Protein AF-A0A5F9CTH7-F1 (afdb_monomer)

pLDDT: mean 71.23, std 17.89, range [34.5, 96.62]

Nearest PDB structures (foldseek):
  1b5f-assembly1_B  TM=6.717E-01  e=3.510E-04  Cynara cardunculus

Radius of gyration: 16.61 Å; Cα contacts (8 Å, |Δi|>4): 57; chains: 1; bounding box: 33×35×48 Å

Secondary structure (DSSP, 8-state):
-EEGGGGGGSPPP------TT-----------------S----EEPPS--------TT-S-----HHHHTTEEEEEETTTTEEEEEE--

InterPro domains:
  IPR001461 Aspartic peptidase A1 [PTHR47966] (40-86)
  IPR021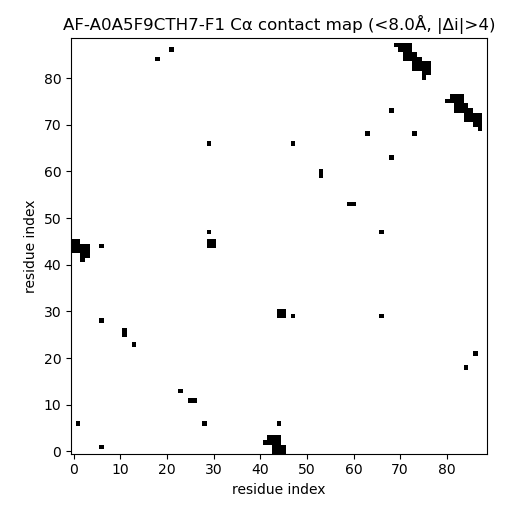109 Aspartic peptidase domain superfamily [G3DSA:2.40.70.10] (2-89)
  IPR021109 Aspartic peptidase domain superfamily [SSF50630] (41-88)
  IPR033121 Peptidase family A1 domain [PF00026] (39-87)
  IPR033121 Peptidase family A1 domain [PS51767] (1-86)

Solvent-accessible surface area (backbone atoms only — not comparable to full-atom values): 6533 Å² total; per-residue (Å²): 128,45,57,49,84,58,58,83,76,58,81,83,85,78,80,88,70,84,64,92,89,75,73,91,80,77,82,83,77,72,78,77,85,77,84,81,75,98,59,94,70,76,61,61,39,66,75,90,72,84,91,77,91,69,95,49,100,84,52,91,82,83,86,82,48,68,78,51,52,70,55,28,44,73,44,79,40,76,91,77,75,45,77,48,79,43,78,46,133

Sequence (89 aa):
STPCLTLSSLSTVSSVLRPPCLHPIGKTALGQPQGGSTHQEDDDCLSGFDGMNLDTSYGELWILGDVFIRQYFTVFDRANNQVGLAAAA

Foldseek 3Di:
DDQPVCLVVDDDDDDPPDDPPDDDPDRDQPQDPPDDDDDPDSSDGDDPDDDDDDPDP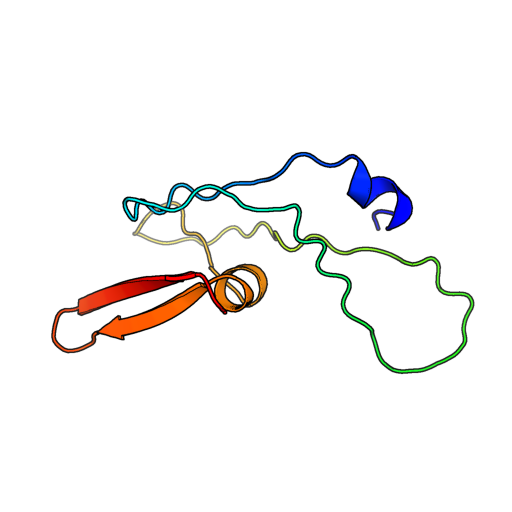VPDDDDCDPVNCVQWPWDQDPVVRDIDTDGDD

Mean predicted aligned error: 11.9 Å

Structure (mmCIF, N/CA/C/O backbone):
data_AF-A0A5F9CTH7-F1
#
_entry.id   AF-A0A5F9CTH7-F1
#
loop_
_atom_site.group_PDB
_atom_site.id
_atom_site.type_symbol
_atom_site.label_atom_id
_atom_site.label_alt_id
_atom_site.label_comp_id
_atom_site.label_asym_id
_atom_site.label_entity_id
_atom_site.label_seq_id
_atom_site.pdbx_PDB_ins_code
_atom_site.Cartn_x
_atom_site.Cartn_y
_atom_site.Cartn_z
_atom_site.occupancy
_atom_site.B_iso_or_equiv
_atom_site.auth_seq_id
_atom_site.auth_comp_id
_atom_site.auth_asym_id
_atom_site.auth_atom_id
_atom_site.pdbx_PDB_model_num
ATOM 1 N N . SER A 1 1 ? 13.063 2.013 -19.319 1.00 55.12 1 SER A N 1
ATOM 2 C CA . SER A 1 1 ? 12.792 0.611 -19.640 1.00 55.12 1 SER A CA 1
ATOM 3 C C . SER A 1 1 ? 13.811 -0.302 -19.020 1.00 55.12 1 SER A C 1
ATOM 5 O O . SER A 1 1 ? 14.997 -0.158 -19.298 1.00 55.12 1 SER A O 1
ATOM 7 N N . THR A 1 2 ? 13.357 -1.181 -18.130 1.00 62.03 2 THR A N 1
ATOM 8 C CA . THR A 1 2 ? 14.154 -2.297 -17.609 1.00 62.03 2 THR A CA 1
ATOM 9 C C . THR A 1 2 ? 13.673 -3.576 -18.286 1.00 62.03 2 THR A C 1
ATOM 11 O O . THR A 1 2 ? 12.487 -3.881 -18.165 1.00 62.03 2 THR A O 1
ATOM 14 N N . PRO A 1 3 ? 14.550 -4.342 -18.957 1.00 71.25 3 PRO A N 1
ATOM 15 C CA . PRO A 1 3 ? 14.138 -5.584 -19.600 1.00 71.25 3 PRO A CA 1
ATOM 16 C C . PRO A 1 3 ? 13.677 -6.587 -18.537 1.00 71.25 3 PRO A C 1
ATOM 18 O O . PRO A 1 3 ? 14.404 -6.840 -17.564 1.00 71.25 3 PRO A O 1
ATOM 21 N N . CYS A 1 4 ? 12.498 -7.191 -18.722 1.00 68.00 4 CYS A N 1
ATOM 22 C CA . CYS A 1 4 ? 11.894 -8.100 -17.739 1.00 68.00 4 CYS A CA 1
ATOM 23 C C . CYS A 1 4 ? 12.796 -9.285 -17.341 1.00 68.00 4 CYS A C 1
ATOM 25 O O . CYS A 1 4 ? 12.723 -9.769 -16.211 1.00 68.00 4 CYS A O 1
ATOM 27 N N . LEU A 1 5 ? 13.724 -9.702 -18.209 1.00 62.72 5 LEU A N 1
ATOM 28 C CA . LEU A 1 5 ? 14.714 -10.753 -17.927 1.00 62.72 5 LEU A CA 1
ATOM 29 C C . LEU A 1 5 ? 15.608 -10.441 -16.710 1.00 62.72 5 LEU A C 1
ATOM 31 O O . LEU A 1 5 ? 16.038 -11.352 -16.001 1.00 62.72 5 LEU A O 1
ATOM 35 N N . THR A 1 6 ? 15.857 -9.159 -16.427 1.00 68.12 6 THR A N 1
ATOM 36 C CA . THR A 1 6 ? 16.714 -8.728 -15.306 1.00 68.12 6 THR A CA 1
ATOM 37 C C . THR A 1 6 ? 15.981 -8.645 -13.965 1.00 68.12 6 THR A C 1
ATOM 39 O O . THR A 1 6 ? 16.622 -8.571 -12.916 1.00 68.12 6 THR A O 1
ATOM 42 N N . LEU A 1 7 ? 14.646 -8.739 -13.971 1.00 67.62 7 LEU A N 1
ATOM 43 C CA . LEU A 1 7 ? 13.804 -8.622 -12.777 1.00 67.62 7 LEU A CA 1
ATOM 44 C C . LEU A 1 7 ? 14.083 -9.723 -11.743 1.00 67.62 7 LEU A C 1
ATOM 46 O O . LEU A 1 7 ? 14.025 -9.487 -10.540 1.00 67.62 7 LEU A O 1
ATOM 50 N N . SER A 1 8 ? 14.451 -10.916 -12.213 1.00 69.94 8 SER A N 1
ATOM 51 C CA . SER A 1 8 ? 14.782 -12.072 -11.370 1.00 69.94 8 SER A CA 1
ATOM 52 C C . SER A 1 8 ? 16.014 -11.869 -10.474 1.00 69.94 8 SER A C 1
ATOM 54 O O . SER A 1 8 ? 16.163 -12.578 -9.477 1.00 69.94 8 SER A O 1
ATOM 56 N N . SER A 1 9 ? 16.870 -10.896 -10.807 1.00 79.06 9 SER A N 1
ATOM 57 C CA . SER A 1 9 ? 18.092 -10.562 -10.070 1.00 79.06 9 SER A CA 1
ATOM 58 C C . SER A 1 9 ? 17.923 -9.378 -9.108 1.00 79.06 9 SER A C 1
ATOM 60 O O . SER A 1 9 ? 18.886 -9.022 -8.426 1.00 79.06 9 SER A O 1
ATOM 62 N N . LEU A 1 10 ? 16.748 -8.739 -9.059 1.00 77.19 10 LEU A N 1
ATOM 63 C CA . LEU A 1 10 ? 16.525 -7.587 -8.186 1.00 77.19 10 LEU A CA 1
ATOM 64 C C . LEU A 1 10 ? 16.314 -8.006 -6.726 1.00 77.19 10 LEU A C 1
ATOM 66 O O . LEU A 1 10 ? 15.740 -9.053 -6.421 1.00 77.19 10 LEU A O 1
ATOM 70 N N . SER A 1 11 ? 16.767 -7.146 -5.816 1.00 77.00 11 SER A N 1
ATOM 71 C CA . SER A 1 11 ? 16.540 -7.291 -4.379 1.00 77.00 11 SER A CA 1
ATOM 72 C C . SER A 1 11 ? 15.074 -7.047 -4.016 1.00 77.00 11 SER A C 1
ATOM 74 O O . SER A 1 11 ? 14.432 -6.146 -4.556 1.00 77.00 11 SER A O 1
ATOM 76 N N . THR A 1 12 ? 14.558 -7.799 -3.042 1.00 74.06 12 THR A N 1
ATOM 77 C CA . THR A 1 12 ? 13.221 -7.571 -2.478 1.00 74.06 12 THR A CA 1
ATOM 78 C C . THR A 1 12 ? 13.194 -6.275 -1.668 1.00 74.06 12 THR A C 1
ATOM 80 O O . THR A 1 12 ? 13.996 -6.097 -0.751 1.00 74.06 12 THR A O 1
ATOM 83 N N . VAL A 1 13 ? 12.235 -5.397 -1.961 1.00 72.81 13 VAL A N 1
ATOM 84 C CA . VAL A 1 13 ? 11.933 -4.214 -1.144 1.00 72.81 13 VAL A CA 1
ATOM 85 C C . VAL A 1 13 ? 10.843 -4.581 -0.138 1.00 72.81 13 VAL A C 1
ATOM 87 O O . VAL A 1 13 ? 9.831 -5.168 -0.510 1.00 72.81 13 VAL A O 1
ATOM 90 N N . SER A 1 14 ? 11.038 -4.237 1.136 1.00 67.19 14 SER A N 1
ATOM 91 C CA . SER A 1 14 ? 10.045 -4.452 2.193 1.00 67.19 14 SER A CA 1
ATOM 92 C C . SER A 1 14 ? 9.682 -3.122 2.835 1.00 67.19 14 SER A C 1
ATOM 94 O O . SER A 1 14 ? 10.555 -2.415 3.336 1.00 67.19 14 SER A O 1
ATOM 96 N N . SER A 1 15 ? 8.394 -2.793 2.873 1.00 63.88 15 SER A N 1
ATOM 97 C CA . SER A 1 15 ? 7.897 -1.662 3.659 1.00 63.88 15 SER A CA 1
ATOM 98 C C . SER A 1 15 ? 7.845 -2.052 5.137 1.00 63.88 15 SER A C 1
ATOM 100 O O . SER A 1 15 ? 7.286 -3.092 5.481 1.00 63.88 15 SER A O 1
ATOM 102 N N . VAL A 1 16 ? 8.384 -1.218 6.031 1.00 63.69 16 VAL A N 1
ATOM 103 C CA . VAL A 1 16 ? 8.236 -1.390 7.491 1.00 63.69 16 VAL A CA 1
ATOM 104 C C . VAL A 1 16 ? 6.925 -0.739 7.941 1.00 63.69 16 VAL A C 1
ATOM 106 O O . VAL A 1 16 ? 6.891 0.158 8.778 1.00 63.69 16 VAL A O 1
ATOM 109 N N . LEU A 1 17 ? 5.813 -1.179 7.357 1.00 63.31 17 LEU A N 1
ATOM 110 C CA . LEU A 1 17 ? 4.529 -1.055 8.033 1.00 63.31 17 LEU A CA 1
ATOM 111 C C . LEU A 1 17 ? 4.576 -2.158 9.079 1.00 63.31 17 LEU A C 1
ATOM 113 O O . LEU A 1 17 ? 4.865 -3.303 8.746 1.00 63.31 17 LEU A O 1
ATOM 117 N N . ARG A 1 18 ? 4.415 -1.824 10.354 1.00 46.31 18 ARG A N 1
ATOM 118 C CA . ARG A 1 18 ? 4.657 -2.758 11.456 1.00 46.31 18 ARG A CA 1
ATOM 119 C C . ARG A 1 18 ? 3.351 -3.426 11.925 1.00 46.31 18 ARG A C 1
ATOM 121 O O . ARG A 1 18 ? 2.896 -3.082 13.012 1.00 46.31 18 ARG A O 1
ATOM 128 N N . PRO A 1 19 ? 2.749 -4.396 11.203 1.00 49.56 19 PRO A N 1
ATOM 129 C CA . PRO A 1 19 ? 1.970 -5.444 11.844 1.00 49.56 19 PRO A CA 1
ATOM 130 C C . PRO A 1 19 ? 2.935 -6.479 12.435 1.00 49.56 19 PRO A C 1
ATOM 132 O O . PRO A 1 19 ? 3.895 -6.875 11.764 1.00 49.56 19 PRO A O 1
ATOM 135 N N . PRO A 1 20 ? 2.724 -6.959 13.669 1.00 47.97 20 PRO A N 1
ATOM 136 C CA . PR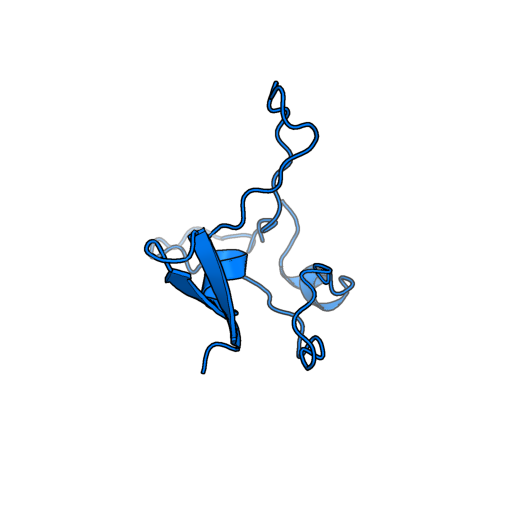O A 1 20 ? 3.384 -8.183 14.092 1.00 47.97 20 PRO A CA 1
ATOM 137 C C . PRO A 1 20 ? 2.921 -9.308 13.147 1.00 47.97 20 PRO A C 1
ATOM 139 O O . PRO A 1 20 ? 1.729 -9.423 12.879 1.00 47.97 20 PRO A O 1
ATOM 142 N N . CYS A 1 21 ? 3.864 -10.117 12.650 1.00 42.44 21 CYS A N 1
ATOM 143 C CA . CYS A 1 21 ? 3.652 -11.351 11.867 1.00 42.44 21 CYS A CA 1
ATOM 144 C C . CYS A 1 21 ? 3.678 -11.290 10.323 1.00 42.44 21 CYS A C 1
ATOM 146 O O . CYS A 1 21 ? 3.270 -12.269 9.700 1.00 42.44 21 CYS A O 1
ATOM 148 N N . LEU A 1 22 ? 4.221 -10.254 9.674 1.00 42.56 22 LEU A N 1
ATOM 149 C CA . LEU A 1 22 ? 4.521 -10.333 8.233 1.00 42.56 22 LEU A CA 1
ATOM 150 C C . LEU A 1 22 ? 5.999 -10.660 7.994 1.00 42.56 22 LEU A C 1
ATOM 152 O O . LEU A 1 22 ? 6.876 -9.819 8.167 1.00 42.56 22 LEU A O 1
ATOM 156 N N . HIS A 1 23 ? 6.269 -11.898 7.583 1.00 41.72 23 HIS A N 1
ATOM 157 C CA . HIS A 1 23 ? 7.511 -12.231 6.891 1.00 41.72 23 HIS A CA 1
ATOM 158 C C . HIS A 1 23 ? 7.323 -11.865 5.412 1.00 41.72 23 HIS A C 1
ATOM 160 O O . HIS A 1 23 ? 6.301 -12.255 4.845 1.00 41.72 23 HIS A O 1
ATOM 166 N N . PRO A 1 24 ? 8.250 -11.141 4.763 1.00 45.16 24 PRO A N 1
ATOM 167 C CA . PRO A 1 24 ? 8.159 -10.900 3.328 1.00 45.16 24 PRO A CA 1
ATOM 168 C C . PRO A 1 24 ? 8.282 -12.238 2.584 1.00 45.16 24 PRO A C 1
ATOM 170 O O . PRO A 1 24 ? 9.367 -12.813 2.488 1.00 45.16 24 PRO A O 1
ATOM 173 N N . ILE A 1 25 ? 7.156 -12.761 2.090 1.00 42.41 25 ILE A N 1
ATOM 174 C CA . ILE A 1 25 ? 7.117 -13.946 1.232 1.00 42.41 25 ILE A CA 1
ATOM 175 C C . ILE A 1 25 ? 7.137 -13.467 -0.218 1.00 42.41 25 ILE A C 1
ATOM 177 O O . ILE A 1 25 ? 6.143 -12.967 -0.729 1.00 42.41 25 ILE A O 1
ATOM 181 N N . GLY A 1 26 ? 8.266 -13.688 -0.887 1.00 43.03 26 GLY A N 1
ATOM 182 C CA . GLY A 1 26 ? 8.330 -13.708 -2.346 1.00 43.03 26 GLY A CA 1
ATOM 183 C C . GLY A 1 26 ? 8.647 -12.379 -3.034 1.00 43.03 26 GLY A C 1
ATOM 184 O O . GLY A 1 26 ? 8.427 -11.284 -2.534 1.00 43.03 26 GLY A O 1
ATOM 185 N N . LYS A 1 27 ? 9.227 -12.529 -4.222 1.00 45.00 27 LYS A N 1
ATOM 186 C CA . LYS A 1 27 ? 9.519 -11.478 -5.195 1.00 45.00 27 LYS A CA 1
ATOM 187 C C . LYS A 1 27 ? 8.295 -11.294 -6.092 1.00 45.00 27 LYS A C 1
ATOM 189 O O . LYS A 1 27 ? 8.054 -12.128 -6.961 1.00 45.00 27 LYS A O 1
ATOM 194 N N . THR A 1 28 ? 7.516 -10.240 -5.862 1.00 46.91 28 THR A N 1
ATOM 195 C CA . THR A 1 28 ? 6.346 -9.918 -6.692 1.00 46.91 28 THR A CA 1
ATOM 196 C C . THR A 1 28 ? 6.784 -9.029 -7.852 1.00 46.91 28 THR A C 1
ATOM 198 O O . THR A 1 28 ? 6.963 -7.823 -7.709 1.00 46.91 28 THR A O 1
ATOM 201 N N . ALA A 1 29 ? 6.993 -9.652 -9.008 1.00 47.25 29 ALA A N 1
ATOM 202 C CA . ALA A 1 29 ? 7.111 -8.977 -10.290 1.00 47.25 29 ALA A CA 1
ATOM 203 C C . ALA A 1 29 ? 5.706 -8.609 -10.786 1.00 47.25 29 ALA A C 1
ATOM 205 O O . ALA A 1 29 ? 4.920 -9.500 -11.105 1.00 47.25 29 ALA A O 1
ATOM 206 N N . LEU A 1 30 ? 5.374 -7.319 -10.865 1.00 46.53 30 LEU A N 1
ATOM 207 C CA . LEU A 1 30 ? 4.158 -6.883 -11.551 1.00 46.53 30 LEU A CA 1
ATOM 208 C C . LEU A 1 30 ? 4.443 -6.728 -13.043 1.00 46.53 30 LEU A C 1
ATOM 210 O O . LEU A 1 30 ? 4.748 -5.645 -13.527 1.00 46.53 30 LEU A O 1
ATOM 214 N N . GLY A 1 31 ? 4.342 -7.839 -13.769 1.00 41.09 31 GLY A N 1
ATOM 215 C CA . GLY A 1 31 ? 4.100 -7.797 -15.206 1.00 41.09 31 GLY A CA 1
ATOM 216 C C . GLY A 1 31 ? 2.623 -7.492 -15.426 1.00 41.09 31 GLY A C 1
ATOM 217 O O . GLY A 1 31 ? 1.762 -8.284 -15.041 1.00 41.09 31 GLY A O 1
ATOM 218 N N . GLN A 1 32 ? 2.309 -6.331 -15.988 1.00 45.56 32 GLN A N 1
ATOM 219 C CA . GLN A 1 32 ? 0.953 -6.013 -16.414 1.00 45.56 32 GLN A CA 1
ATOM 220 C C . GLN A 1 32 ? 0.797 -6.533 -17.851 1.00 45.56 32 GLN A C 1
ATOM 222 O O . GLN A 1 32 ? 1.482 -6.009 -18.726 1.00 45.56 32 GLN A O 1
ATOM 227 N N . PRO A 1 33 ? -0.045 -7.549 -18.136 1.00 44.41 33 PRO A N 1
ATOM 228 C CA . PRO A 1 33 ? -0.307 -7.935 -19.514 1.00 44.41 33 PRO A CA 1
ATOM 229 C C . PRO A 1 33 ? -1.143 -6.822 -20.151 1.00 44.41 33 PRO A C 1
ATOM 231 O O . PRO A 1 33 ? -2.347 -6.715 -19.911 1.00 44.41 33 PRO A O 1
ATOM 234 N N . GLN A 1 34 ? -0.495 -5.947 -20.917 1.00 45.44 34 GLN A N 1
ATOM 235 C CA . GLN A 1 34 ? -1.199 -5.036 -21.811 1.00 45.44 34 GLN A CA 1
ATOM 236 C C . GLN A 1 34 ? -1.840 -5.907 -22.895 1.00 45.44 34 GLN A C 1
ATOM 238 O O . GLN A 1 34 ? -1.165 -6.546 -23.696 1.00 45.44 34 GLN A O 1
ATOM 243 N N . GLY A 1 35 ? -3.165 -6.018 -22.868 1.00 54.88 35 GLY A N 1
ATOM 244 C CA . GLY A 1 35 ? -3.897 -6.754 -23.885 1.00 54.88 35 GLY A CA 1
ATOM 245 C C . GLY A 1 35 ? -3.824 -6.042 -25.235 1.00 54.88 35 GLY A C 1
ATOM 246 O O . GLY A 1 35 ? -4.516 -5.050 -25.432 1.00 54.88 35 GLY A O 1
ATOM 247 N N . GLY A 1 36 ? -3.070 -6.623 -26.172 1.00 46.69 36 GLY A N 1
ATOM 248 C CA . GLY A 1 36 ? -3.356 -6.581 -27.607 1.00 46.69 36 GLY A CA 1
ATOM 249 C C . GLY A 1 36 ? -2.623 -5.525 -28.438 1.00 46.69 36 GLY A C 1
ATOM 250 O O . GLY A 1 36 ? -3.122 -4.429 -28.655 1.00 46.69 36 GLY A O 1
ATOM 251 N N . SER A 1 37 ? -1.522 -5.914 -29.073 1.00 34.50 37 SER A N 1
ATOM 252 C CA . SER A 1 37 ? -1.412 -6.115 -30.530 1.00 34.50 37 SER A CA 1
ATOM 253 C C . SER A 1 37 ? 0.025 -6.524 -30.847 1.00 34.50 37 SER A C 1
ATOM 255 O O . SER A 1 37 ? 0.967 -5.946 -30.326 1.00 34.50 37 SER A O 1
ATOM 257 N N . THR A 1 38 ? 0.193 -7.551 -31.681 1.00 47.31 38 THR A N 1
ATOM 258 C CA . THR A 1 38 ? 1.489 -8.083 -32.117 1.00 47.31 38 T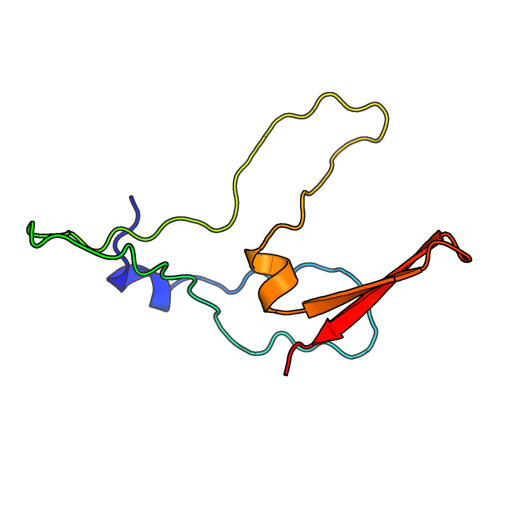HR A CA 1
ATOM 259 C C . THR A 1 38 ? 2.308 -7.023 -32.855 1.00 47.31 38 THR A C 1
ATOM 261 O O . THR A 1 38 ? 2.263 -6.924 -34.080 1.00 47.31 38 THR A O 1
ATOM 264 N N . HIS A 1 39 ? 3.077 -6.253 -32.102 1.00 44.78 39 HIS A N 1
ATOM 265 C CA . HIS A 1 39 ? 4.352 -5.697 -32.519 1.00 44.78 39 HIS A CA 1
ATOM 266 C C . HIS A 1 39 ? 5.422 -6.411 -31.695 1.00 44.78 39 HIS A C 1
ATOM 268 O O . HIS A 1 39 ? 5.115 -6.973 -30.652 1.00 44.78 39 HIS A O 1
ATOM 274 N N . GLN A 1 40 ? 6.645 -6.503 -32.203 1.00 48.53 40 GLN A N 1
ATOM 275 C CA . GLN A 1 40 ? 7.741 -7.155 -31.495 1.00 48.53 40 GLN A CA 1
ATOM 276 C C . GLN A 1 40 ? 8.035 -6.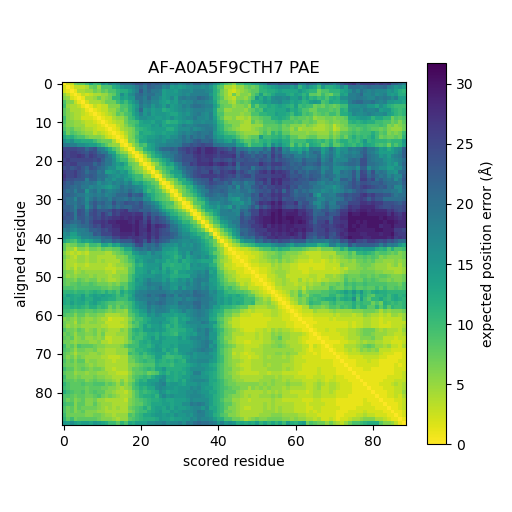348 -30.219 1.00 48.53 40 GLN A C 1
ATOM 278 O O . GLN A 1 40 ? 8.749 -5.353 -30.264 1.00 48.53 40 GLN A O 1
ATOM 283 N N . GLU A 1 41 ? 7.355 -6.717 -29.134 1.00 52.16 41 GLU A N 1
ATOM 284 C CA . GLU A 1 41 ? 7.432 -6.121 -27.807 1.00 52.16 41 GLU A CA 1
ATOM 285 C C . GLU A 1 41 ? 8.740 -6.605 -27.185 1.00 52.16 41 GLU A C 1
ATOM 287 O O . GLU A 1 41 ? 8.867 -7.764 -26.792 1.00 52.16 41 GLU A O 1
ATOM 292 N N . ASP A 1 42 ? 9.745 -5.735 -27.115 1.00 57.09 42 ASP A N 1
ATOM 293 C CA . ASP A 1 42 ? 10.701 -5.865 -26.025 1.00 57.09 42 ASP A CA 1
ATOM 294 C C . ASP A 1 42 ? 9.862 -5.778 -24.738 1.00 57.09 42 ASP A C 1
ATOM 296 O O . ASP A 1 42 ? 9.259 -4.736 -24.475 1.00 57.09 42 ASP A O 1
ATOM 300 N N . ASP A 1 43 ? 9.726 -6.893 -24.005 1.00 67.62 43 ASP A N 1
ATOM 301 C CA . ASP A 1 43 ? 9.003 -6.971 -22.728 1.00 67.62 43 ASP A CA 1
ATOM 302 C C . ASP A 1 43 ? 9.646 -5.997 -21.726 1.00 67.62 43 ASP A C 1
ATOM 304 O O . ASP A 1 43 ? 10.566 -6.333 -20.962 1.00 67.62 43 ASP A O 1
ATOM 308 N N . ASP A 1 44 ? 9.180 -4.755 -21.765 1.00 72.75 44 ASP A N 1
ATOM 309 C CA . ASP A 1 44 ? 9.642 -3.683 -20.910 1.00 72.75 44 ASP A CA 1
ATOM 310 C C . ASP A 1 44 ? 8.867 -3.709 -19.599 1.00 72.75 44 ASP A C 1
ATOM 312 O O . ASP A 1 44 ? 7.672 -3.42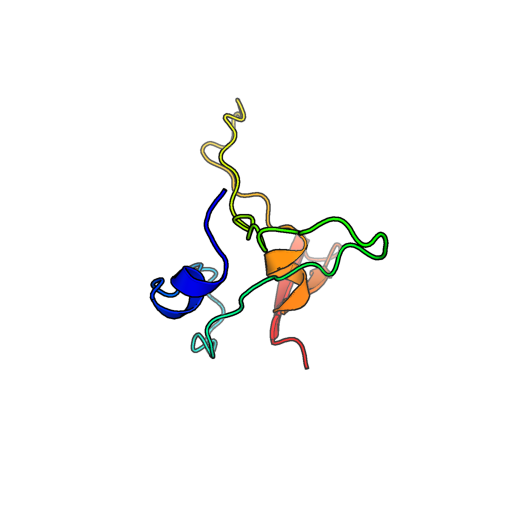1 -19.519 1.00 72.75 44 ASP A O 1
ATOM 316 N N . CYS A 1 45 ? 9.585 -4.039 -18.530 1.00 77.75 45 CYS A N 1
ATOM 317 C CA . CYS A 1 45 ? 9.051 -4.026 -17.183 1.00 77.75 45 CYS A CA 1
ATOM 318 C C . CYS A 1 45 ? 9.109 -2.605 -16.610 1.00 77.75 45 CYS A C 1
ATOM 320 O O . CYS A 1 45 ? 10.133 -1.915 -16.701 1.00 77.75 45 CYS A O 1
ATOM 322 N N . LEU A 1 46 ? 8.016 -2.195 -15.964 1.00 81.00 46 LEU A N 1
ATOM 323 C CA . LEU A 1 46 ? 7.900 -0.930 -15.243 1.00 81.00 46 LEU A CA 1
ATOM 324 C C . LEU A 1 46 ? 8.122 -1.138 -13.740 1.00 81.00 46 LEU A C 1
ATOM 326 O O . LEU A 1 46 ? 7.749 -2.165 -13.172 1.00 81.00 46 LEU A O 1
ATOM 330 N N . SER A 1 47 ? 8.723 -0.142 -13.090 1.00 81.81 47 SER A N 1
ATOM 331 C CA . SER A 1 47 ? 8.828 -0.100 -11.630 1.00 81.81 47 SER A CA 1
ATOM 332 C C . SER A 1 47 ? 7.457 0.174 -11.014 1.00 81.81 47 SER A C 1
ATOM 334 O O . SER A 1 47 ? 6.746 1.069 -11.460 1.00 81.81 47 SER A O 1
ATOM 336 N N . GLY A 1 48 ? 7.117 -0.553 -9.949 1.00 81.69 48 GLY A N 1
ATOM 337 C CA . GLY A 1 48 ? 5.949 -0.254 -9.112 1.00 81.69 48 GLY A CA 1
ATOM 338 C C . GLY A 1 48 ? 6.152 0.924 -8.150 1.00 81.69 48 GLY A C 1
ATOM 339 O O . GLY A 1 48 ? 5.225 1.297 -7.437 1.00 81.69 48 GLY A O 1
ATOM 340 N N . PHE A 1 49 ? 7.362 1.485 -8.105 1.00 84.44 49 PHE A N 1
ATOM 341 C CA . PHE A 1 49 ? 7.698 2.690 -7.354 1.00 84.44 49 PHE A CA 1
ATOM 342 C C . PHE A 1 49 ? 7.887 3.854 -8.311 1.00 84.44 49 PHE A C 1
ATOM 344 O O . PHE A 1 49 ? 8.664 3.742 -9.264 1.00 84.44 49 PHE A O 1
ATOM 351 N N . ASP A 1 50 ? 7.236 4.964 -7.988 1.00 86.94 50 ASP A N 1
ATOM 352 C CA . ASP A 1 50 ? 7.432 6.241 -8.650 1.00 86.94 50 ASP A CA 1
ATOM 353 C C . ASP A 1 50 ? 7.722 7.322 -7.604 1.00 86.94 50 ASP A C 1
ATOM 355 O O . ASP A 1 50 ? 7.148 7.324 -6.510 1.00 86.94 50 ASP A O 1
ATOM 359 N N . GLY A 1 51 ? 8.672 8.195 -7.921 1.00 86.75 51 GLY A N 1
ATOM 360 C CA . GLY A 1 51 ? 9.140 9.247 -7.029 1.00 86.75 51 GLY A CA 1
ATOM 361 C C . GLY A 1 51 ? 8.474 10.564 -7.385 1.00 86.75 51 GLY A C 1
ATOM 362 O O . GLY A 1 51 ? 8.651 11.070 -8.489 1.00 86.75 51 GLY A O 1
ATOM 363 N N . MET A 1 52 ? 7.757 11.158 -6.436 1.00 85.88 52 MET A N 1
ATOM 364 C CA . MET A 1 52 ? 7.125 12.459 -6.634 1.00 85.88 52 MET A CA 1
ATOM 365 C C . MET A 1 52 ? 7.429 13.405 -5.477 1.00 85.88 52 MET A C 1
ATOM 367 O O . MET A 1 52 ? 7.472 12.996 -4.319 1.00 85.88 52 MET A O 1
ATOM 371 N N . ASN A 1 53 ? 7.632 14.683 -5.795 1.00 84.06 53 ASN A N 1
ATOM 372 C CA . ASN A 1 53 ? 7.831 15.718 -4.789 1.00 84.06 53 ASN A CA 1
ATOM 373 C C . ASN A 1 53 ? 6.478 16.350 -4.451 1.00 84.06 53 ASN A C 1
ATOM 375 O O . ASN A 1 53 ? 5.929 17.122 -5.239 1.00 84.06 53 ASN A O 1
ATOM 379 N N . LEU A 1 54 ? 5.930 15.965 -3.303 1.00 83.50 54 LEU A N 1
ATOM 380 C CA . LEU A 1 54 ? 4.708 16.537 -2.760 1.00 83.50 54 LEU A CA 1
ATOM 381 C C . LEU A 1 54 ? 5.075 17.549 -1.678 1.00 83.50 54 LEU A C 1
ATOM 383 O O . LEU A 1 54 ? 5.582 17.173 -0.622 1.00 83.50 54 LEU A O 1
ATOM 387 N N . ASP A 1 55 ? 4.780 18.823 -1.932 1.00 83.25 55 ASP A N 1
ATOM 388 C CA . ASP A 1 55 ? 4.887 19.866 -0.915 1.00 83.25 55 ASP A CA 1
ATOM 389 C C . ASP A 1 55 ? 3.721 19.712 0.067 1.00 83.25 55 ASP A C 1
ATOM 391 O O . ASP A 1 55 ? 2.585 20.111 -0.206 1.00 83.25 55 ASP A O 1
ATOM 395 N N . THR A 1 56 ? 3.976 19.029 1.182 1.00 81.25 56 THR A N 1
ATOM 396 C CA . THR A 1 56 ? 2.975 18.820 2.227 1.00 81.25 56 THR A CA 1
ATOM 397 C C . THR A 1 56 ? 3.495 19.293 3.571 1.00 81.25 56 THR A C 1
ATOM 399 O O . THR A 1 56 ? 4.647 19.068 3.940 1.00 81.25 56 THR A O 1
ATOM 402 N N . SER A 1 57 ? 2.605 19.884 4.368 1.00 86.19 57 SER A N 1
ATOM 403 C CA . SER A 1 57 ? 2.916 20.289 5.743 1.00 86.19 57 SER A CA 1
ATOM 404 C C . SER A 1 57 ? 3.169 19.103 6.688 1.00 86.19 57 SER A C 1
ATOM 406 O O . SER A 1 57 ? 3.534 19.315 7.841 1.00 86.19 57 SER A O 1
ATOM 408 N N . TYR A 1 58 ? 2.962 17.866 6.221 1.00 80.38 58 TYR A N 1
ATOM 409 C CA . TYR A 1 58 ? 3.078 16.632 7.000 1.00 80.38 58 TYR A CA 1
ATOM 410 C C . TYR A 1 58 ? 4.411 15.896 6.781 1.00 80.38 58 TYR A C 1
ATOM 412 O O . TYR A 1 58 ? 4.619 14.837 7.370 1.00 80.38 58 TYR A O 1
ATOM 420 N N . GLY A 1 59 ? 5.323 16.462 5.984 1.00 82.12 59 GLY A N 1
ATOM 421 C CA . GLY A 1 59 ? 6.625 15.868 5.680 1.00 82.12 59 GLY A CA 1
ATOM 422 C C . GLY A 1 59 ? 6.584 14.903 4.494 1.00 82.12 59 GLY A C 1
ATOM 423 O O . GLY A 1 59 ? 5.769 15.051 3.584 1.00 82.12 59 GLY A O 1
ATOM 424 N N . GLU A 1 60 ? 7.505 13.937 4.490 1.00 82.69 60 GLU A N 1
ATOM 425 C CA . GLU A 1 60 ? 7.636 12.938 3.426 1.00 82.69 60 GLU A CA 1
ATOM 426 C C . GLU A 1 60 ? 6.493 11.916 3.497 1.00 82.69 60 GLU A C 1
ATOM 428 O O . GLU A 1 60 ? 6.252 11.297 4.536 1.00 82.69 60 GLU A O 1
ATOM 433 N N . LEU A 1 61 ? 5.780 11.743 2.383 1.00 85.44 61 LEU A N 1
ATOM 434 C CA . LEU A 1 61 ? 4.618 10.864 2.282 1.00 85.44 61 LEU A CA 1
ATOM 435 C C . LEU A 1 61 ? 4.842 9.778 1.233 1.00 85.44 61 LEU A C 1
ATOM 437 O O . LEU A 1 61 ? 5.470 10.006 0.204 1.00 85.44 61 LEU A O 1
ATOM 441 N N . TRP A 1 62 ? 4.237 8.616 1.478 1.00 85.50 62 TRP A N 1
ATOM 442 C CA . TRP A 1 62 ? 4.182 7.502 0.536 1.00 85.50 62 TRP A CA 1
ATOM 443 C C . TRP A 1 62 ? 2.744 7.262 0.090 1.00 85.50 62 TRP A C 1
ATOM 445 O O . TRP A 1 62 ? 1.828 7.229 0.914 1.00 85.50 62 TRP A O 1
ATOM 455 N N . ILE A 1 63 ? 2.551 7.041 -1.210 1.00 87.12 63 ILE A N 1
ATOM 456 C CA . ILE A 1 63 ? 1.265 6.620 -1.768 1.00 87.12 63 ILE A CA 1
ATOM 457 C C . ILE A 1 63 ? 1.307 5.105 -1.962 1.00 87.12 63 ILE A C 1
ATOM 459 O O . ILE A 1 63 ? 2.068 4.586 -2.775 1.00 87.12 63 ILE A O 1
ATOM 463 N N . LEU A 1 64 ? 0.482 4.389 -1.201 1.00 89.06 64 LEU A N 1
ATOM 464 C CA . LEU A 1 64 ? 0.370 2.934 -1.282 1.00 89.06 64 LEU A CA 1
ATOM 465 C C . LEU A 1 64 ? -0.701 2.559 -2.314 1.00 89.06 64 LEU A C 1
ATOM 467 O O . LEU A 1 64 ? -1.888 2.505 -2.000 1.00 89.06 64 LEU A O 1
ATOM 471 N N . GLY A 1 65 ? -0.261 2.367 -3.559 1.00 87.19 65 GLY A N 1
ATOM 472 C CA .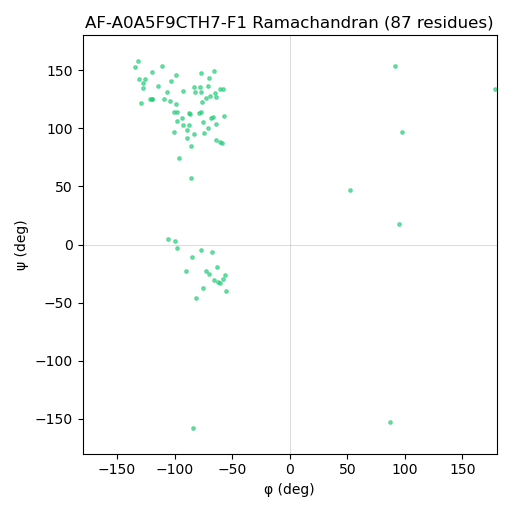 GLY A 1 65 ? -1.118 2.073 -4.710 1.00 87.19 65 GLY A CA 1
ATOM 473 C C . GLY A 1 65 ? -1.482 0.595 -4.881 1.00 87.19 65 GLY A C 1
ATOM 474 O O . GLY A 1 65 ? -1.419 -0.215 -3.955 1.00 87.19 65 GLY A O 1
ATOM 475 N N . ASP A 1 66 ? -1.850 0.230 -6.107 1.00 84.31 66 ASP A N 1
ATOM 476 C CA . ASP A 1 66 ? -2.307 -1.116 -6.462 1.00 84.31 66 ASP A CA 1
ATOM 477 C C . ASP A 1 66 ? -1.248 -2.199 -6.209 1.00 84.31 66 ASP A C 1
ATOM 479 O O . ASP A 1 66 ? -1.592 -3.301 -5.787 1.00 84.31 66 ASP A O 1
ATOM 483 N N . VAL A 1 67 ? 0.036 -1.871 -6.368 1.00 84.44 67 VAL A N 1
ATOM 484 C CA . VAL A 1 67 ? 1.162 -2.755 -6.036 1.00 84.44 67 VAL A CA 1
ATOM 485 C C . VAL A 1 67 ? 1.104 -3.237 -4.591 1.00 84.44 67 VAL A C 1
ATOM 487 O O . VAL A 1 67 ? 1.363 -4.404 -4.303 1.00 84.44 67 VAL A O 1
ATOM 490 N N . PHE A 1 68 ? 0.720 -2.343 -3.682 1.00 84.06 68 PHE A N 1
ATOM 491 C CA . PHE A 1 68 ? 0.608 -2.639 -2.264 1.00 84.06 68 PHE A CA 1
ATOM 492 C C . PHE A 1 68 ? -0.715 -3.346 -1.939 1.00 84.06 68 PHE A C 1
ATOM 494 O O . PHE A 1 68 ? -0.731 -4.370 -1.258 1.00 84.06 68 PHE A O 1
ATOM 501 N N . ILE A 1 69 ? -1.829 -2.837 -2.471 1.00 84.56 69 ILE A N 1
ATOM 502 C CA . ILE A 1 69 ? -3.182 -3.330 -2.160 1.00 84.56 69 ILE A CA 1
ATOM 503 C C . ILE A 1 69 ? -3.436 -4.731 -2.746 1.00 84.56 69 ILE A C 1
ATOM 505 O O . ILE A 1 69 ? -4.217 -5.498 -2.190 1.00 84.56 69 ILE A O 1
ATOM 509 N N . ARG A 1 70 ? -2.746 -5.125 -3.824 1.00 85.25 70 ARG A N 1
ATOM 510 C CA . ARG A 1 70 ? -2.805 -6.508 -4.338 1.00 85.25 70 ARG A CA 1
ATOM 511 C C . ARG A 1 70 ? -2.200 -7.527 -3.371 1.00 85.25 70 ARG A C 1
ATOM 513 O O . ARG A 1 70 ? -2.635 -8.671 -3.361 1.00 85.25 70 ARG A O 1
ATOM 520 N N . GLN A 1 71 ? -1.210 -7.127 -2.573 1.00 83.81 71 GLN A N 1
ATOM 521 C CA . GLN A 1 71 ? -0.545 -8.016 -1.619 1.00 83.81 71 GLN A CA 1
ATOM 522 C C . GLN A 1 71 ? -1.225 -8.016 -0.243 1.00 83.81 71 GLN A C 1
ATOM 524 O O . GLN A 1 71 ? -1.082 -8.984 0.512 1.00 83.81 71 GLN A O 1
ATOM 529 N N . TYR A 1 72 ? -1.967 -6.949 0.074 1.00 87.19 72 TYR A N 1
ATOM 530 C CA . TYR A 1 72 ? -2.596 -6.747 1.373 1.00 87.19 72 TYR A CA 1
ATOM 531 C C . TYR A 1 72 ? -4.079 -6.399 1.270 1.00 87.19 72 TYR A C 1
ATOM 533 O O . TYR A 1 72 ? -4.467 -5.352 0.747 1.00 87.19 72 TYR A O 1
ATOM 541 N N . PHE A 1 73 ? -4.912 -7.222 1.902 1.00 88.44 73 PHE A N 1
ATOM 542 C CA . PHE A 1 73 ? -6.273 -6.828 2.226 1.00 88.44 73 PHE A CA 1
ATOM 543 C C . PHE A 1 73 ? -6.245 -5.653 3.210 1.00 88.44 73 PHE A C 1
ATOM 545 O O . PHE A 1 73 ? -5.594 -5.723 4.255 1.00 88.44 73 PHE A O 1
ATOM 552 N N . THR A 1 74 ? -6.951 -4.575 2.866 1.00 88.81 74 THR A N 1
ATOM 553 C CA . THR A 1 74 ? -6.917 -3.305 3.599 1.00 88.81 74 THR A CA 1
ATOM 554 C C . THR A 1 74 ? -8.308 -2.951 4.121 1.00 88.81 74 THR A C 1
ATOM 556 O O .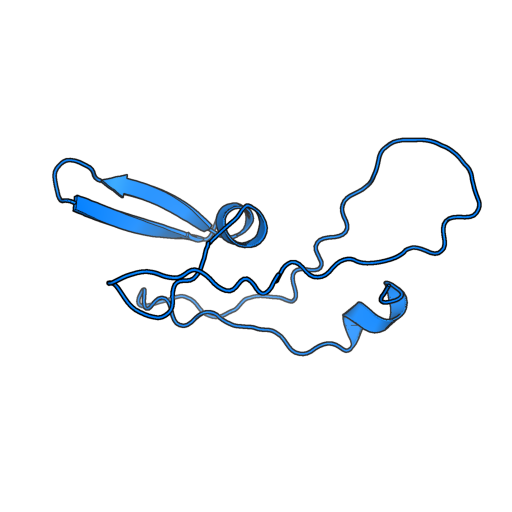 THR A 1 74 ? -9.263 -2.868 3.350 1.00 88.81 74 THR A O 1
ATOM 559 N N . VAL A 1 75 ? -8.425 -2.712 5.428 1.00 91.38 75 VAL A N 1
ATOM 560 C CA . VAL A 1 75 ? -9.659 -2.266 6.094 1.00 91.38 75 VAL A CA 1
ATOM 561 C C . VAL A 1 75 ? -9.501 -0.820 6.538 1.00 91.38 75 VAL A C 1
ATOM 563 O O . VAL A 1 75 ? -8.583 -0.506 7.290 1.00 91.38 75 VAL A O 1
ATOM 566 N N . PHE A 1 76 ? -10.425 0.047 6.125 1.00 93.12 76 PHE A N 1
ATOM 567 C CA . PHE A 1 76 ? -10.487 1.443 6.561 1.00 93.12 76 PHE A CA 1
ATOM 568 C C . PHE A 1 76 ? -11.549 1.602 7.651 1.00 93.12 76 PHE A C 1
ATOM 570 O O . PHE A 1 76 ? -12.739 1.749 7.366 1.00 93.12 76 PHE A O 1
ATOM 577 N N . ASP A 1 77 ? -11.123 1.573 8.910 1.00 93.31 77 ASP A N 1
ATOM 578 C CA . ASP A 1 77 ? -12.003 1.779 10.053 1.00 93.31 77 ASP A CA 1
ATOM 579 C C . ASP A 1 77 ? -12.191 3.279 10.309 1.00 93.31 77 ASP A C 1
ATOM 581 O O . ASP A 1 77 ? -11.400 3.946 10.980 1.00 93.31 77 ASP A O 1
ATOM 585 N N . ARG A 1 78 ? -13.277 3.813 9.749 1.00 95.50 78 ARG A N 1
ATOM 586 C CA . ARG A 1 78 ? -13.671 5.221 9.890 1.00 95.50 78 ARG A CA 1
ATOM 587 C C . ARG A 1 78 ? -14.209 5.558 11.281 1.00 95.50 78 ARG A C 1
ATOM 589 O O . ARG A 1 78 ? -14.196 6.729 11.641 1.00 95.50 78 ARG A O 1
ATOM 596 N N . ALA A 1 79 ? -14.695 4.575 12.040 1.00 96.62 79 ALA A N 1
ATOM 597 C CA . ALA A 1 79 ? -15.205 4.808 13.388 1.00 96.62 79 ALA A CA 1
ATOM 598 C C . ALA A 1 79 ? -14.050 5.021 14.375 1.00 96.62 79 ALA A C 1
ATOM 600 O O . ALA A 1 79 ? -14.138 5.883 15.247 1.00 96.62 79 ALA A O 1
ATOM 601 N N . ASN A 1 80 ? -12.949 4.285 14.189 1.00 95.06 80 ASN A N 1
ATOM 602 C CA . ASN A 1 80 ? -11.768 4.351 15.051 1.00 95.06 80 ASN A CA 1
ATOM 603 C C . ASN A 1 80 ? -10.573 5.096 14.428 1.00 95.06 80 ASN A C 1
ATOM 605 O O . ASN A 1 80 ? -9.508 5.138 15.043 1.00 95.06 80 ASN A O 1
ATOM 609 N N . ASN A 1 81 ? -10.742 5.687 13.237 1.00 92.94 81 ASN A N 1
ATOM 610 C CA . ASN A 1 81 ? -9.708 6.391 12.464 1.00 92.94 81 ASN A CA 1
ATOM 611 C C . ASN A 1 81 ? -8.430 5.559 12.254 1.00 92.94 81 ASN A C 1
ATOM 613 O O . ASN A 1 81 ? -7.318 6.040 12.472 1.00 92.94 81 ASN A O 1
ATOM 617 N N . GLN A 1 82 ? -8.590 4.298 11.852 1.00 92.75 82 GLN A N 1
ATOM 618 C CA . GLN A 1 82 ? -7.496 3.333 11.730 1.00 92.75 82 GLN A CA 1
ATOM 619 C C . GLN A 1 82 ? -7.526 2.585 10.397 1.00 92.75 82 GLN A C 1
ATOM 621 O O . GLN A 1 82 ? -8.563 2.467 9.743 1.00 92.75 82 GLN A O 1
ATOM 626 N N . VAL A 1 83 ? -6.363 2.059 10.009 1.00 90.50 83 VAL A N 1
ATOM 627 C CA . VAL A 1 83 ? -6.204 1.181 8.847 1.00 90.50 83 VAL A CA 1
ATOM 628 C C . VAL A 1 83 ? -5.664 -0.166 9.316 1.00 90.50 83 VAL A C 1
ATOM 630 O O . VAL A 1 83 ? -4.635 -0.223 9.988 1.00 90.50 83 VAL A O 1
ATOM 633 N N . GLY A 1 84 ? -6.365 -1.243 8.968 1.00 89.38 84 GLY A N 1
ATOM 634 C CA . GLY A 1 84 ? -5.947 -2.623 9.209 1.00 89.38 84 GLY A CA 1
ATOM 635 C C . GLY A 1 84 ? -5.414 -3.267 7.933 1.00 89.38 84 GLY A C 1
ATOM 636 O O . GLY A 1 84 ? -5.973 -3.053 6.860 1.00 89.38 84 GLY A O 1
ATOM 637 N N . LEU A 1 85 ? -4.354 -4.067 8.056 1.00 88.31 85 LEU A N 1
ATOM 638 C CA . LEU A 1 85 ? -3.724 -4.777 6.943 1.00 88.31 85 LEU A CA 1
ATOM 639 C C . LEU A 1 85 ? -3.613 -6.268 7.265 1.00 88.31 85 LEU A C 1
ATOM 641 O O . LEU A 1 85 ? -3.178 -6.639 8.355 1.00 88.31 85 LEU A O 1
ATOM 645 N N . ALA A 1 86 ? -3.966 -7.114 6.303 1.00 87.25 86 ALA A N 1
ATOM 646 C CA . ALA A 1 86 ? -3.745 -8.556 6.344 1.00 87.25 86 ALA A CA 1
ATOM 647 C C . ALA A 1 86 ? -3.191 -9.025 4.996 1.00 87.25 86 ALA A C 1
ATOM 649 O O . ALA A 1 86 ? -3.449 -8.389 3.978 1.00 87.25 86 ALA A O 1
ATOM 650 N N . ALA A 1 87 ? -2.432 -10.121 4.970 1.00 85.56 87 ALA A N 1
ATOM 651 C CA . ALA A 1 87 ? -1.998 -10.710 3.704 1.00 85.56 87 ALA A CA 1
ATOM 652 C C . ALA A 1 87 ? -3.223 -11.077 2.850 1.00 85.56 87 ALA A C 1
ATOM 654 O O . ALA A 1 87 ? -4.188 -11.649 3.364 1.00 85.56 87 ALA A O 1
ATOM 655 N N . ALA A 1 88 ? -3.193 -10.719 1.567 1.00 84.06 88 ALA A N 1
ATOM 656 C CA . ALA A 1 88 ? -4.180 -11.199 0.607 1.00 84.06 88 ALA A CA 1
ATOM 657 C C . ALA A 1 88 ? -4.042 -12.725 0.424 1.00 84.06 88 ALA A C 1
ATOM 659 O O . ALA A 1 88 ? -2.952 -13.273 0.610 1.00 84.06 88 ALA A O 1
ATOM 660 N N . ALA A 1 89 ? -5.161 -13.391 0.124 1.00 76.12 89 ALA A N 1
ATOM 661 C CA . ALA A 1 89 ? -5.250 -14.846 -0.028 1.00 76.12 89 ALA A CA 1
ATOM 662 C C . ALA A 1 89 ? -4.703 -15.343 -1.372 1.00 76.12 89 ALA A C 1
ATOM 664 O O . ALA A 1 89 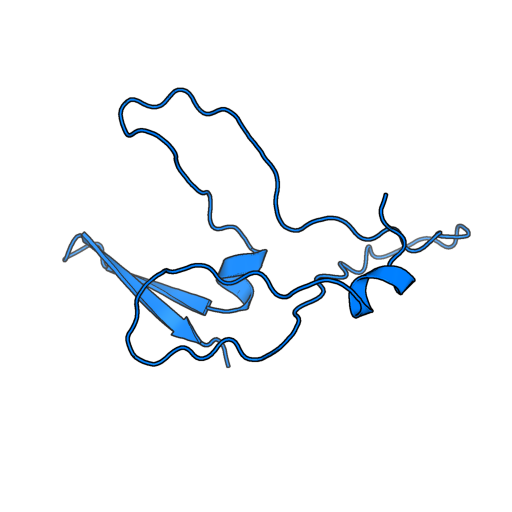? -4.850 -14.605 -2.374 1.00 76.12 89 ALA A O 1
#

Organism: Oryctolagus cuniculus (NCBI:txid9986)